Protein AF-A0A8S2U9L5-F1 (afdb_monomer_lite)

Secondary structure (DSSP, 8-state):
--EE-SSSSS-THHHH---TT-EEEEETTTSSBTTB--TT-SSSEEEHHHHHHHHHHHHHHTT-GGGEE-S-------------

Radius of gyration: 16.34 Å; chains: 1; bounding box: 30×28×54 Å

Sequence (84 aa):
FIVIERHGHVGGTWYANTYPGCACDVPSNLYSFSFEPNPNWSYFFGRQSEIGQYLEHCTDKYDIRRHIQFDTTVTKLEWIEDRH

pLDDT: mean 95.83, std 6.43, range [51.78, 98.69]

Organism: NCBI:txid392030

Foldseek 3Di:
DAAEEQAPDDQVVLVVDDDPPAWAPAQQQVVADPVDGDPPQPDRIHHSVRSRVRRVVVCVVVVVVVRYDYNGDDPDDDDDDDDD

Structure (mmCIF, N/CA/C/O backbone):
data_AF-A0A8S2U9L5-F1
#
_entry.id   AF-A0A8S2U9L5-F1
#
loop_
_atom_site.group_PDB
_atom_site.id
_atom_site.type_symbol
_atom_site.label_atom_id
_atom_site.label_alt_id
_atom_site.label_comp_id
_atom_site.label_asym_id
_atom_site.label_entity_id
_atom_site.label_seq_id
_atom_site.pdbx_PDB_ins_code
_atom_site.Cartn_x
_atom_site.Cartn_y
_atom_site.Cartn_z
_atom_site.occupancy
_atom_site.B_iso_or_equiv
_atom_site.auth_seq_id
_atom_site.auth_comp_id
_atom_site.auth_asym_id
_atom_site.auth_atom_id
_atom_site.pdbx_PDB_model_num
ATOM 1 N N . PHE A 1 1 ? -13.327 -8.154 12.077 1.00 95.5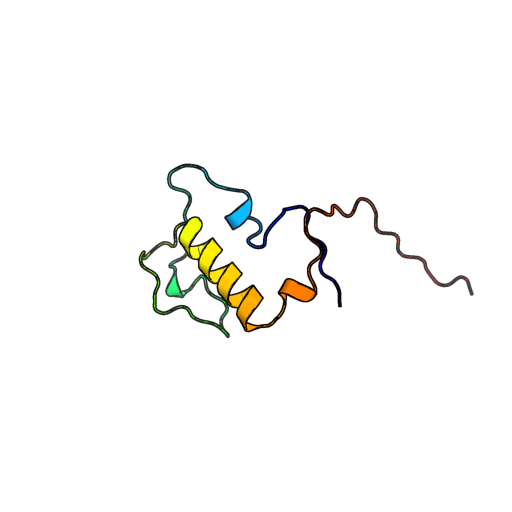0 1 PHE A N 1
ATOM 2 C CA . PHE A 1 1 ? -12.529 -6.971 12.459 1.00 95.50 1 PHE A CA 1
ATOM 3 C C . PHE A 1 1 ? -12.901 -5.806 11.548 1.00 95.50 1 PHE A C 1
ATOM 5 O O . PHE A 1 1 ? -13.601 -6.037 10.563 1.00 95.50 1 PHE A O 1
ATOM 12 N N . ILE A 1 2 ? -12.454 -4.595 11.886 1.00 97.62 2 ILE A N 1
ATOM 13 C CA . ILE A 1 2 ? -12.574 -3.385 11.064 1.00 97.62 2 ILE A CA 1
ATOM 14 C C . ILE A 1 2 ? -11.197 -2.726 10.943 1.00 97.62 2 ILE A C 1
ATOM 16 O O . ILE A 1 2 ? -10.400 -2.784 11.879 1.00 97.62 2 ILE A O 1
ATOM 20 N N . VAL A 1 3 ? -10.928 -2.125 9.791 1.00 98.25 3 VAL A N 1
ATOM 21 C CA . VAL A 1 3 ? -9.765 -1.286 9.507 1.00 98.25 3 VAL A CA 1
ATOM 22 C C . VAL A 1 3 ? -10.292 0.103 9.169 1.00 98.25 3 VAL A C 1
ATOM 24 O O . VAL A 1 3 ? -11.228 0.229 8.384 1.00 98.25 3 VAL A O 1
ATOM 27 N N . ILE A 1 4 ? -9.715 1.142 9.766 1.00 98.44 4 ILE A N 1
ATOM 28 C CA . ILE A 1 4 ? -10.095 2.532 9.503 1.00 98.44 4 ILE A CA 1
ATOM 29 C C . ILE A 1 4 ? -8.959 3.195 8.726 1.00 98.44 4 ILE A C 1
ATOM 31 O O . ILE A 1 4 ? -7.822 3.190 9.194 1.00 98.44 4 ILE A O 1
ATOM 35 N N . GLU A 1 5 ? -9.265 3.750 7.555 1.00 98.50 5 GLU A N 1
ATOM 36 C CA . GLU A 1 5 ? -8.304 4.412 6.671 1.00 98.50 5 GLU A CA 1
ATOM 37 C C . GLU A 1 5 ? -8.789 5.831 6.355 1.00 98.50 5 GLU A C 1
ATOM 39 O O . GLU A 1 5 ? -9.944 6.049 5.986 1.00 98.50 5 GLU A O 1
ATOM 44 N N . ARG A 1 6 ? -7.891 6.809 6.504 1.00 98.31 6 ARG A N 1
ATOM 45 C CA . ARG A 1 6 ? -8.197 8.225 6.270 1.00 98.31 6 ARG A CA 1
ATOM 46 C C . ARG A 1 6 ? -8.318 8.562 4.788 1.00 98.31 6 ARG A C 1
ATOM 48 O O . ARG A 1 6 ? -8.940 9.563 4.449 1.00 98.31 6 ARG A O 1
ATOM 55 N N . HIS A 1 7 ? -7.641 7.804 3.936 1.00 98.31 7 HIS A N 1
ATOM 56 C CA . HIS A 1 7 ? -7.637 7.975 2.494 1.00 98.31 7 HIS A CA 1
ATOM 57 C C . HIS A 1 7 ? -8.808 7.226 1.843 1.00 98.31 7 HIS A C 1
ATOM 59 O O . HIS A 1 7 ? -9.381 6.310 2.428 1.00 98.31 7 HIS A O 1
ATOM 65 N N . GLY A 1 8 ? -9.134 7.594 0.603 1.00 97.94 8 GLY A N 1
ATOM 66 C CA . GLY A 1 8 ? -10.185 6.943 -0.188 1.00 97.94 8 GLY A CA 1
ATOM 67 C C . GLY A 1 8 ? -9.784 5.586 -0.781 1.00 97.94 8 GLY A C 1
ATOM 68 O O . GLY A 1 8 ? -10.580 4.956 -1.473 1.00 97.94 8 GLY A O 1
ATOM 69 N N . HIS A 1 9 ? -8.541 5.141 -0.567 1.00 97.62 9 HIS A N 1
ATOM 70 C CA . HIS A 1 9 ? -8.034 3.890 -1.121 1.00 97.62 9 HIS A CA 1
ATOM 71 C C . HIS A 1 9 ? -6.905 3.287 -0.274 1.00 97.62 9 HIS A C 1
ATOM 73 O O . HIS A 1 9 ? -6.264 3.975 0.522 1.00 97.62 9 HIS A O 1
ATOM 79 N N . VAL A 1 10 ? -6.641 1.992 -0.474 1.00 97.88 10 VAL A N 1
ATOM 80 C CA . VAL A 1 10 ? -5.468 1.312 0.092 1.00 97.88 10 VAL A CA 1
ATOM 81 C C . VAL A 1 10 ? -4.173 1.798 -0.552 1.00 97.88 10 VAL A C 1
ATOM 83 O O . VAL A 1 10 ? -4.167 2.282 -1.681 1.00 97.88 10 VAL A O 1
ATOM 86 N N . GLY A 1 11 ? -3.063 1.611 0.160 1.00 97.19 11 GLY A N 1
ATOM 87 C CA . GLY A 1 11 ? -1.714 1.890 -0.338 1.00 97.19 11 GLY A CA 1
ATOM 88 C C . GLY A 1 11 ? -0.852 2.664 0.655 1.00 97.19 11 GLY A C 1
ATOM 89 O O . GLY A 1 11 ? 0.374 2.590 0.579 1.00 97.19 11 GLY A O 1
ATOM 90 N N . GLY A 1 12 ? -1.468 3.378 1.606 1.00 97.69 12 GLY A N 1
ATOM 91 C CA . GLY A 1 12 ? -0.758 4.161 2.620 1.00 97.69 12 GLY A CA 1
ATOM 92 C C . GLY A 1 12 ? 0.232 5.126 1.969 1.00 97.69 12 GLY A C 1
ATOM 93 O O . GLY A 1 12 ? -0.158 5.969 1.163 1.00 97.69 12 GLY A O 1
ATOM 94 N N . THR A 1 13 ? 1.528 4.954 2.241 1.00 97.62 13 THR A N 1
ATOM 95 C CA . THR A 1 13 ? 2.617 5.701 1.586 1.00 97.62 13 THR A CA 1
ATOM 96 C C . THR A 1 13 ? 2.497 5.708 0.061 1.00 97.62 13 THR A C 1
ATOM 98 O O . THR A 1 13 ? 2.685 6.752 -0.560 1.00 97.62 13 THR A O 1
ATOM 101 N N . TRP A 1 14 ? 2.140 4.575 -0.541 1.00 97.88 14 TRP A N 1
ATOM 102 C CA . TRP A 1 14 ? 2.022 4.427 -1.990 1.00 97.88 14 TRP A CA 1
ATOM 103 C C . TRP A 1 14 ? 0.724 5.000 -2.549 1.00 97.88 14 TRP A C 1
ATOM 105 O O . TRP A 1 14 ? 0.631 5.176 -3.752 1.00 97.88 14 TRP A O 1
ATOM 115 N N . TYR A 1 15 ? -0.257 5.336 -1.713 1.00 97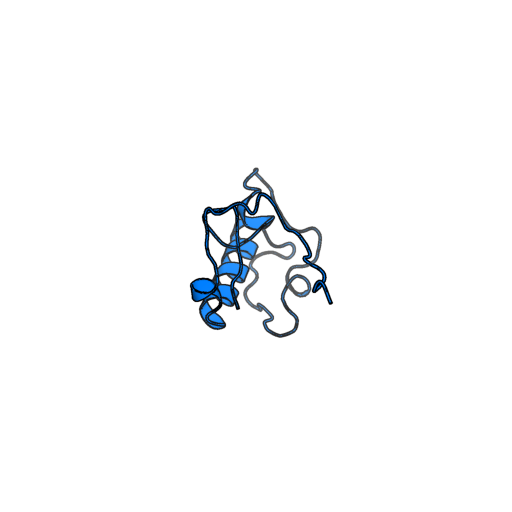.56 15 TYR A N 1
ATOM 116 C CA . TYR A 1 15 ? -1.400 6.149 -2.132 1.00 97.56 15 TYR A CA 1
ATOM 117 C C . TYR A 1 15 ? -1.101 7.646 -1.969 1.00 97.56 15 TYR A C 1
ATOM 119 O O . TYR A 1 15 ? -1.384 8.450 -2.852 1.00 97.56 15 TYR A O 1
ATOM 127 N N . ALA A 1 16 ? -0.497 8.027 -0.842 1.00 97.56 16 ALA A N 1
ATOM 128 C CA . ALA A 1 16 ? -0.311 9.424 -0.462 1.00 97.56 16 ALA A CA 1
ATOM 129 C C . ALA A 1 16 ? 0.764 10.168 -1.277 1.00 97.56 16 ALA A C 1
ATOM 131 O O . ALA A 1 16 ? 0.725 11.394 -1.360 1.00 97.56 16 ALA A O 1
ATOM 132 N N . ASN A 1 17 ? 1.735 9.460 -1.859 1.00 97.69 17 ASN A N 1
ATOM 133 C CA . ASN A 1 17 ? 2.855 10.070 -2.574 1.00 97.69 17 ASN A CA 1
ATOM 134 C C . ASN A 1 17 ? 2.730 9.835 -4.078 1.00 97.69 17 ASN A C 1
ATOM 136 O O . ASN A 1 17 ? 2.863 8.710 -4.528 1.00 97.69 17 ASN A O 1
ATOM 140 N N . THR A 1 18 ? 2.540 10.886 -4.874 1.00 95.62 18 THR A N 1
ATOM 141 C CA . THR A 1 18 ? 2.422 10.771 -6.344 1.00 95.62 18 THR A CA 1
ATOM 142 C C . THR A 1 18 ? 3.377 11.711 -7.083 1.00 95.62 18 THR A C 1
ATOM 144 O O . THR A 1 18 ? 3.103 12.145 -8.203 1.00 95.62 18 THR A O 1
ATOM 147 N N . TYR A 1 19 ? 4.490 12.089 -6.447 1.00 96.94 19 TYR A N 1
ATOM 148 C CA . TYR A 1 19 ? 5.477 12.977 -7.059 1.00 96.94 19 TYR A CA 1
ATOM 149 C C . TYR A 1 19 ? 6.279 12.256 -8.163 1.00 96.94 19 TYR A C 1
ATOM 151 O O . TYR A 1 19 ? 6.474 11.036 -8.099 1.00 96.94 19 TYR A O 1
ATOM 159 N N . PRO A 1 20 ? 6.778 12.983 -9.183 1.00 96.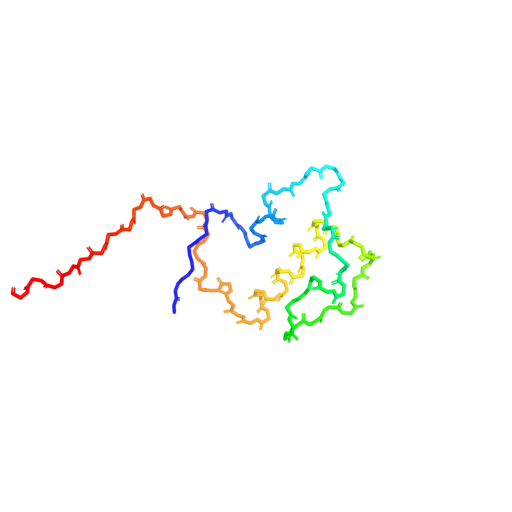56 20 PRO A N 1
ATOM 160 C CA . PRO A 1 20 ? 7.553 12.382 -10.264 1.00 96.56 20 PRO A CA 1
ATOM 161 C C . PRO A 1 20 ? 8.793 11.641 -9.753 1.00 96.56 20 PRO A C 1
ATOM 163 O O . PRO A 1 20 ? 9.583 12.189 -8.990 1.00 96.56 20 PRO A O 1
ATOM 166 N N . GLY A 1 21 ? 8.977 10.397 -10.200 1.00 94.44 21 GLY A N 1
ATOM 167 C CA . GLY A 1 21 ? 10.117 9.564 -9.805 1.00 94.44 21 GLY A CA 1
ATOM 168 C C . GLY A 1 21 ? 9.958 8.834 -8.468 1.00 94.44 21 GLY A C 1
ATOM 169 O O . GLY A 1 21 ? 10.912 8.195 -8.036 1.00 94.44 21 GLY A O 1
ATOM 170 N N . CYS A 1 22 ? 8.782 8.885 -7.829 1.00 97.25 22 CYS A N 1
ATOM 171 C CA . CYS A 1 22 ? 8.521 8.141 -6.598 1.00 97.25 22 CYS A CA 1
ATOM 172 C C . CYS A 1 22 ? 8.699 6.623 -6.804 1.00 97.25 22 CYS A C 1
ATOM 174 O O . CYS A 1 22 ? 8.010 6.000 -7.622 1.00 97.25 22 CYS A O 1
ATOM 176 N N . ALA A 1 23 ? 9.639 6.038 -6.062 1.00 97.19 23 ALA A N 1
ATOM 177 C CA . ALA A 1 23 ? 10.015 4.631 -6.140 1.00 97.19 23 ALA A CA 1
ATOM 178 C C . ALA A 1 23 ? 10.537 4.126 -4.789 1.00 97.19 23 ALA A C 1
ATOM 180 O O . ALA A 1 23 ? 10.911 4.917 -3.922 1.00 97.19 23 ALA A O 1
ATOM 181 N N . CYS A 1 24 ? 10.553 2.807 -4.621 1.00 96.88 24 CYS A N 1
ATOM 182 C CA . CYS A 1 24 ? 11.147 2.148 -3.464 1.00 96.88 24 CYS A CA 1
ATOM 183 C C . CYS A 1 24 ? 12.672 2.069 -3.602 1.00 96.88 24 CYS A C 1
ATOM 185 O O . CYS A 1 24 ? 13.197 1.913 -4.701 1.00 96.88 24 CYS A O 1
ATOM 187 N N . ASP A 1 25 ? 13.382 2.162 -2.484 1.00 96.50 25 ASP A N 1
ATOM 188 C CA . ASP A 1 25 ? 14.832 1.973 -2.380 1.00 96.50 25 ASP A CA 1
ATOM 189 C C . ASP A 1 25 ? 15.236 0.500 -2.168 1.00 96.50 25 ASP A C 1
ATOM 191 O O . ASP A 1 25 ? 16.408 0.145 -2.301 1.00 96.50 25 ASP A O 1
ATOM 195 N N . VAL A 1 26 ? 14.271 -0.375 -1.880 1.00 95.75 26 VAL A N 1
ATOM 196 C CA . VAL A 1 26 ? 14.452 -1.825 -1.760 1.00 95.75 26 VAL A CA 1
ATOM 197 C C . VAL A 1 26 ? 14.188 -2.496 -3.117 1.00 95.75 26 VAL A C 1
ATOM 199 O O . VAL A 1 26 ? 13.223 -2.137 -3.798 1.00 95.75 26 VAL A O 1
ATOM 202 N N . PRO A 1 27 ? 14.994 -3.499 -3.521 1.00 95.50 27 PRO A N 1
ATOM 203 C CA . PRO A 1 27 ? 14.711 -4.297 -4.710 1.00 95.50 27 PRO A CA 1
ATOM 204 C C . PRO A 1 27 ? 13.299 -4.898 -4.688 1.00 95.50 27 PRO A C 1
ATOM 206 O O . PRO A 1 27 ? 12.882 -5.485 -3.690 1.00 95.50 27 PRO A O 1
ATOM 209 N N . SER A 1 28 ? 12.563 -4.792 -5.795 1.00 94.62 28 SER A N 1
ATOM 210 C CA . SER A 1 28 ? 11.132 -5.132 -5.867 1.00 94.62 28 SER A CA 1
ATOM 211 C C . SER A 1 28 ? 10.830 -6.578 -5.461 1.00 94.62 28 SER A C 1
ATOM 213 O O . SER A 1 28 ? 9.834 -6.850 -4.796 1.00 94.62 28 SER A O 1
ATOM 215 N N . ASN A 1 29 ? 11.724 -7.517 -5.783 1.00 91.56 29 ASN A N 1
ATOM 216 C CA . ASN A 1 29 ? 11.599 -8.922 -5.384 1.00 91.56 29 ASN A CA 1
ATOM 217 C C . ASN A 1 29 ? 11.650 -9.134 -3.859 1.00 91.56 29 ASN A C 1
ATOM 219 O O . ASN A 1 29 ? 11.167 -10.153 -3.375 1.00 91.56 29 ASN A O 1
ATOM 223 N N . LEU A 1 30 ? 12.224 -8.189 -3.111 1.00 95.31 30 LEU A N 1
ATOM 224 C CA . LEU A 1 30 ? 12.263 -8.179 -1.648 1.00 95.31 30 LEU A CA 1
ATOM 225 C C . LEU A 1 30 ? 11.176 -7.281 -1.042 1.00 95.31 30 LEU A C 1
ATOM 227 O O . LEU A 1 30 ? 10.870 -7.410 0.140 1.00 95.31 30 LEU A O 1
ATOM 231 N N . TYR A 1 31 ? 10.571 -6.399 -1.839 1.00 96.50 31 TYR A N 1
ATOM 232 C CA . TYR A 1 31 ? 9.502 -5.494 -1.419 1.00 96.50 31 TYR A CA 1
ATOM 233 C C . TYR A 1 31 ? 8.115 -6.051 -1.773 1.00 96.50 31 TYR A C 1
ATOM 235 O O . TYR A 1 31 ? 7.293 -5.422 -2.436 1.00 96.50 31 TYR A O 1
ATOM 243 N N . SER A 1 32 ? 7.865 -7.281 -1.329 1.00 96.38 32 SER A N 1
ATOM 244 C CA . SER A 1 32 ? 6.560 -7.942 -1.388 1.00 96.38 32 SER A CA 1
ATOM 245 C C . SER A 1 32 ? 6.314 -8.691 -0.082 1.00 96.38 32 SER A C 1
ATOM 247 O O . SER A 1 32 ? 7.250 -8.994 0.663 1.00 96.38 32 SER A O 1
ATOM 249 N N . PHE A 1 33 ? 5.053 -8.977 0.230 1.00 96.69 33 PHE A N 1
ATOM 250 C CA . PHE A 1 33 ? 4.736 -9.855 1.343 1.00 96.69 33 PHE A CA 1
ATOM 251 C C . PHE A 1 33 ? 5.338 -11.235 1.084 1.00 96.69 33 PHE A C 1
ATOM 253 O O . PHE A 1 33 ? 5.176 -11.801 0.007 1.00 96.69 33 PHE A O 1
ATOM 260 N N . SER A 1 34 ? 5.990 -11.813 2.093 1.00 95.88 34 SER A N 1
ATOM 261 C CA . SER A 1 34 ? 6.626 -13.133 1.978 1.00 95.88 34 SER A CA 1
ATOM 262 C C . SER A 1 34 ? 5.648 -14.251 1.599 1.00 95.88 34 SER A C 1
ATOM 264 O O . SER A 1 34 ? 6.066 -15.267 1.050 1.00 95.88 34 SER A O 1
ATOM 266 N N . PHE A 1 35 ? 4.354 -14.063 1.876 1.00 96.56 35 PHE A N 1
ATOM 267 C CA . PHE A 1 35 ? 3.278 -14.984 1.513 1.00 96.56 35 PHE A CA 1
ATOM 268 C C . PHE A 1 35 ? 2.636 -14.693 0.145 1.00 96.56 35 PHE A C 1
ATOM 270 O O . PHE A 1 35 ? 1.874 -15.525 -0.335 1.00 96.56 35 PHE A O 1
ATOM 277 N N . GLU A 1 36 ? 2.923 -13.543 -0.471 1.00 97.12 36 GLU A N 1
ATOM 278 C CA . GLU A 1 36 ? 2.404 -13.139 -1.785 1.00 97.12 36 GLU A CA 1
ATOM 279 C C . GLU A 1 36 ? 3.514 -12.457 -2.602 1.00 97.12 36 GLU A C 1
ATOM 281 O O . GLU A 1 36 ? 3.477 -11.242 -2.826 1.00 97.12 36 GLU A O 1
ATOM 286 N N . PRO A 1 37 ? 4.551 -13.201 -3.020 1.00 96.75 37 PRO A N 1
ATOM 287 C CA . PRO A 1 37 ? 5.586 -12.650 -3.879 1.00 96.75 37 PRO A CA 1
ATOM 288 C C . PRO A 1 37 ? 4.997 -12.250 -5.236 1.00 96.75 37 P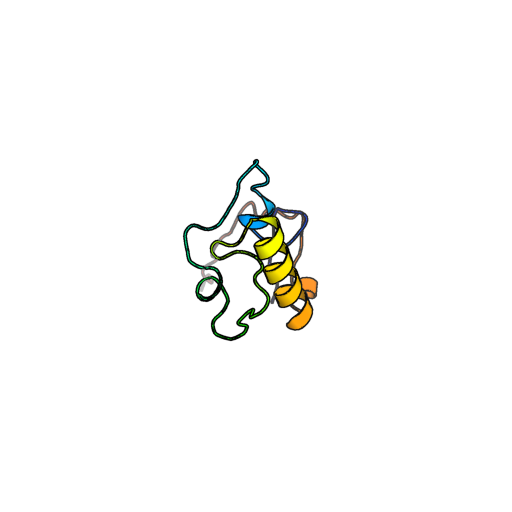RO A C 1
ATOM 290 O O . PRO A 1 37 ? 4.159 -12.957 -5.794 1.00 96.75 37 PRO A O 1
ATOM 293 N N . ASN A 1 38 ? 5.479 -11.147 -5.808 1.00 96.25 38 ASN A N 1
ATOM 294 C CA . ASN A 1 38 ? 5.095 -10.721 -7.153 1.00 96.25 38 ASN A CA 1
ATOM 295 C C . ASN A 1 38 ? 6.250 -10.979 -8.142 1.00 96.25 38 ASN A C 1
ATOM 297 O O . ASN A 1 38 ? 7.259 -10.279 -8.090 1.00 96.25 38 ASN A O 1
ATOM 301 N N . PRO A 1 39 ? 6.149 -11.969 -9.048 1.00 93.38 39 PRO A N 1
ATOM 302 C CA . PRO A 1 39 ? 7.188 -12.232 -10.045 1.00 93.38 39 PRO A CA 1
ATOM 303 C C . PRO A 1 39 ? 7.146 -11.258 -11.233 1.00 93.38 39 PRO A C 1
ATOM 305 O O . PRO A 1 39 ? 8.066 -11.257 -12.046 1.00 93.38 39 PRO A O 1
ATOM 308 N N . ASN A 1 40 ? 6.096 -10.440 -11.346 1.00 94.44 40 ASN A N 1
ATOM 309 C CA . ASN A 1 40 ? 5.816 -9.607 -12.515 1.00 94.44 40 ASN A CA 1
ATOM 310 C C . ASN A 1 40 ? 6.249 -8.144 -12.334 1.00 94.44 40 ASN A C 1
ATOM 312 O O . ASN A 1 40 ? 5.741 -7.272 -13.035 1.00 94.44 40 ASN A O 1
ATOM 316 N N . TRP A 1 41 ? 7.153 -7.855 -11.394 1.00 96.31 41 TRP A N 1
ATOM 317 C CA . TRP A 1 41 ? 7.720 -6.514 -11.260 1.00 96.31 41 TRP A CA 1
ATOM 318 C C . TRP A 1 41 ? 8.432 -6.093 -12.549 1.00 96.31 41 TRP A C 1
ATOM 320 O O . TRP A 1 41 ? 9.322 -6.782 -13.047 1.00 96.31 41 TRP A O 1
ATOM 330 N N . SER A 1 42 ? 8.070 -4.922 -13.056 1.00 96.25 42 SER A N 1
ATOM 331 C CA . SER A 1 42 ? 8.589 -4.335 -14.292 1.00 96.25 42 SER A CA 1
ATOM 332 C C . SER A 1 42 ? 9.919 -3.616 -14.067 1.00 96.25 42 SER A C 1
ATOM 334 O O . SER A 1 42 ? 10.697 -3.428 -15.002 1.00 96.25 42 SER A O 1
ATOM 336 N N . TYR A 1 43 ? 10.184 -3.198 -12.826 1.00 93.75 43 TYR A N 1
ATOM 337 C CA . TYR A 1 43 ? 11.386 -2.470 -12.432 1.00 93.75 43 TYR A CA 1
ATOM 338 C C . TYR A 1 43 ? 12.135 -3.184 -11.309 1.00 93.75 43 TYR A C 1
ATOM 340 O O . TYR A 1 43 ? 11.530 -3.764 -10.407 1.00 93.75 43 TYR A O 1
ATOM 348 N N . PHE A 1 44 ? 13.469 -3.069 -11.321 1.00 94.56 44 PHE A N 1
ATOM 349 C CA . PHE A 1 44 ? 14.307 -3.549 -10.217 1.00 94.56 44 PHE A CA 1
ATOM 350 C C . PHE A 1 44 ? 13.994 -2.818 -8.904 1.00 94.56 44 PHE A C 1
ATOM 352 O O . PHE A 1 44 ? 14.000 -3.440 -7.849 1.00 94.56 44 PHE A O 1
ATOM 359 N N . PHE A 1 45 ? 13.669 -1.525 -8.994 1.00 96.31 45 PHE A N 1
ATOM 360 C CA . PHE A 1 45 ? 13.146 -0.705 -7.903 1.00 96.31 45 PHE A CA 1
ATOM 361 C C . PHE A 1 45 ? 11.708 -0.300 -8.232 1.00 96.31 45 PHE A C 1
ATOM 363 O O . PHE A 1 45 ? 11.477 0.461 -9.177 1.00 96.31 45 PHE A O 1
ATOM 370 N N . GLY A 1 46 ? 10.748 -0.852 -7.490 1.00 95.12 46 GLY A N 1
ATOM 371 C CA . GLY A 1 46 ? 9.322 -0.713 -7.769 1.00 95.12 46 GLY A CA 1
ATOM 372 C C . GLY A 1 46 ? 8.888 0.746 -7.718 1.00 95.12 46 GLY A C 1
ATOM 373 O O . GLY A 1 46 ? 9.212 1.476 -6.778 1.00 95.12 46 GLY A O 1
ATOM 374 N N . ARG A 1 47 ? 8.161 1.191 -8.744 1.00 96.88 47 ARG A N 1
ATOM 375 C CA . ARG A 1 47 ? 7.602 2.549 -8.783 1.00 96.88 47 ARG A CA 1
ATOM 376 C C . ARG A 1 47 ? 6.328 2.619 -7.960 1.00 96.88 47 ARG A C 1
ATOM 378 O O . ARG A 1 47 ? 5.636 1.615 -7.805 1.00 96.88 47 ARG A O 1
ATOM 385 N N . GLN A 1 48 ? 5.976 3.819 -7.506 1.00 97.62 48 GLN A N 1
ATOM 386 C CA . GLN A 1 48 ? 4.799 4.007 -6.664 1.00 97.62 48 GLN A CA 1
ATOM 387 C C . GLN A 1 48 ? 3.519 3.399 -7.245 1.00 97.62 48 GLN A C 1
ATOM 389 O O . GLN A 1 48 ? 2.822 2.683 -6.531 1.00 97.62 48 GLN A O 1
ATOM 394 N N . SER A 1 49 ? 3.222 3.635 -8.524 1.00 96.06 49 SER A N 1
ATOM 395 C CA . SER A 1 49 ? 2.005 3.109 -9.148 1.00 96.06 49 SER A CA 1
ATOM 396 C C . SER A 1 49 ? 1.972 1.580 -9.179 1.00 96.06 49 SER A C 1
ATOM 398 O O . SER A 1 49 ? 0.919 0.984 -8.981 1.00 96.06 49 SER A O 1
ATOM 400 N N . GLU A 1 50 ? 3.122 0.942 -9.394 1.00 97.06 50 GLU A N 1
ATOM 401 C CA . GLU A 1 50 ? 3.241 -0.515 -9.463 1.00 97.06 50 GLU A CA 1
ATOM 402 C C . GLU A 1 50 ? 3.095 -1.155 -8.078 1.00 97.06 50 GLU A C 1
ATOM 404 O O . GLU A 1 50 ? 2.384 -2.145 -7.914 1.00 97.06 50 GLU A O 1
ATOM 409 N N . ILE A 1 51 ? 3.707 -0.551 -7.057 1.00 97.88 51 ILE A N 1
ATOM 410 C CA . ILE A 1 51 ? 3.554 -1.011 -5.674 1.00 97.88 51 ILE A CA 1
ATOM 411 C C . ILE A 1 51 ? 2.118 -0.786 -5.190 1.00 97.88 51 ILE A C 1
ATOM 413 O O . ILE A 1 51 ? 1.553 -1.658 -4.533 1.00 97.88 51 ILE A O 1
ATOM 417 N N . GLY A 1 52 ? 1.503 0.342 -5.558 1.00 97.75 52 GLY A N 1
ATOM 418 C CA . GLY A 1 52 ? 0.084 0.597 -5.323 1.00 97.75 52 GLY A CA 1
ATOM 419 C C . GLY A 1 52 ? -0.780 -0.533 -5.881 1.00 97.75 52 GLY A C 1
ATOM 420 O O . GLY A 1 52 ? -1.491 -1.178 -5.119 1.00 97.75 52 GLY A O 1
ATOM 421 N N . GLN A 1 53 ? -0.633 -0.857 -7.169 1.00 97.56 53 GLN A N 1
ATOM 422 C CA . GLN A 1 53 ? -1.369 -1.951 -7.820 1.00 97.56 53 GLN A CA 1
ATOM 423 C C . GLN A 1 53 ? -1.159 -3.307 -7.134 1.00 97.56 53 GLN A C 1
ATOM 425 O O . GLN A 1 53 ? -2.109 -4.069 -6.963 1.00 97.56 53 GLN A O 1
ATOM 430 N N . TYR A 1 54 ? 0.066 -3.607 -6.698 1.00 97.94 54 TYR A N 1
ATOM 431 C CA . TYR A 1 54 ? 0.353 -4.819 -5.933 1.00 97.94 54 TYR A CA 1
ATOM 432 C C . TYR A 1 54 ? -0.420 -4.870 -4.600 1.00 97.94 54 TYR A C 1
ATOM 434 O O . TYR A 1 54 ? -0.986 -5.908 -4.245 1.00 97.94 54 TYR A O 1
ATOM 442 N N . LEU A 1 55 ? -0.496 -3.752 -3.873 1.00 98.19 55 LEU A N 1
ATOM 443 C CA . LEU A 1 55 ? -1.254 -3.665 -2.622 1.00 98.19 55 LEU A CA 1
ATOM 444 C C . LEU A 1 55 ? -2.768 -3.749 -2.852 1.00 98.19 55 LEU A C 1
ATOM 446 O O . LEU A 1 55 ? -3.469 -4.380 -2.056 1.00 98.19 55 LEU A O 1
ATOM 450 N N . GLU A 1 56 ? -3.276 -3.165 -3.939 1.00 98.12 56 GLU A N 1
ATOM 451 C CA . GLU A 1 56 ? -4.677 -3.320 -4.346 1.00 98.12 56 GLU A CA 1
ATOM 452 C C . GLU A 1 56 ? -5.006 -4.784 -4.638 1.00 98.12 56 GLU A C 1
ATOM 454 O O . GLU A 1 56 ? -5.961 -5.320 -4.075 1.00 98.12 56 GLU A O 1
ATOM 459 N N . HIS A 1 57 ? -4.154 -5.461 -5.415 1.00 98.06 57 HIS A N 1
ATOM 460 C CA . HIS A 1 57 ? -4.295 -6.884 -5.707 1.00 98.06 57 HIS A CA 1
ATOM 461 C C . HIS A 1 57 ? -4.372 -7.726 -4.429 1.00 98.06 57 HIS A C 1
ATOM 463 O O . HIS A 1 57 ? -5.280 -8.543 -4.288 1.00 98.06 57 HIS A O 1
ATOM 469 N N . CYS A 1 58 ? -3.457 -7.514 -3.479 1.00 98.38 58 CYS A N 1
ATOM 470 C CA . CYS A 1 58 ? -3.469 -8.244 -2.211 1.00 98.38 58 CYS A CA 1
ATOM 471 C C . CYS A 1 58 ? -4.752 -7.967 -1.414 1.00 98.38 58 CYS A C 1
ATOM 473 O O . CYS A 1 58 ? -5.365 -8.887 -0.874 1.00 98.38 58 CYS A O 1
ATOM 475 N N . THR A 1 59 ? -5.179 -6.705 -1.359 1.00 98.50 59 THR A N 1
ATOM 476 C CA . THR A 1 59 ? -6.390 -6.299 -0.633 1.00 98.50 59 THR A CA 1
ATOM 477 C C . THR A 1 59 ? -7.629 -7.020 -1.165 1.00 98.50 59 THR A C 1
ATOM 479 O O . THR A 1 59 ? -8.457 -7.476 -0.371 1.00 98.50 59 THR A O 1
ATOM 482 N N . ASP A 1 60 ? -7.737 -7.154 -2.486 1.00 98.31 60 ASP A N 1
ATOM 483 C CA . ASP A 1 60 ? -8.868 -7.812 -3.136 1.00 98.31 60 ASP A CA 1
ATOM 484 C C . ASP A 1 60 ? -8.765 -9.343 -3.041 1.00 98.31 60 ASP A C 1
ATOM 486 O O . ASP A 1 60 ? -9.738 -10.003 -2.680 1.00 98.31 60 ASP A O 1
ATOM 490 N N . LYS A 1 61 ? -7.575 -9.919 -3.273 1.00 98.44 61 LYS A N 1
ATOM 491 C CA . LYS A 1 61 ? -7.327 -11.372 -3.217 1.00 98.44 61 LYS A CA 1
ATOM 492 C C . LYS A 1 61 ? -7.663 -11.977 -1.855 1.00 98.44 61 LYS A C 1
ATOM 494 O O . LYS A 1 61 ? -8.226 -13.068 -1.791 1.00 98.44 61 LYS A O 1
ATOM 499 N N . TYR A 1 62 ? -7.304 -11.283 -0.778 1.00 98.31 62 TYR A N 1
ATOM 500 C CA . TYR A 1 62 ? -7.546 -11.739 0.592 1.00 98.31 62 TYR A CA 1
ATOM 501 C C . TYR A 1 62 ? -8.852 -11.201 1.184 1.00 98.31 62 TYR A C 1
ATOM 503 O O . TYR A 1 62 ? -9.092 -11.378 2.378 1.00 98.31 62 TYR A O 1
ATOM 511 N N . ASP A 1 63 ? -9.696 -10.565 0.362 1.00 98.06 63 ASP A N 1
ATOM 512 C CA . ASP A 1 63 ? -11.022 -10.079 0.752 1.00 98.06 63 ASP A CA 1
ATOM 513 C C . ASP A 1 63 ? -10.973 -9.157 1.985 1.00 98.06 63 ASP A C 1
ATOM 515 O O . ASP A 1 63 ? -11.809 -9.192 2.893 1.00 98.06 63 ASP A O 1
ATOM 519 N N . ILE A 1 64 ? -9.924 -8.330 2.034 1.00 98.06 64 ILE A N 1
ATOM 520 C CA . ILE A 1 64 ? -9.689 -7.379 3.121 1.00 98.06 64 ILE A CA 1
ATOM 521 C C . ILE A 1 64 ? -10.510 -6.117 2.892 1.00 98.06 64 ILE A C 1
ATOM 523 O O . ILE A 1 64 ? -10.963 -5.516 3.863 1.00 98.06 64 ILE A O 1
ATOM 527 N N . ARG A 1 65 ? -10.771 -5.737 1.631 1.00 98.19 65 ARG A N 1
ATOM 528 C CA . ARG A 1 65 ? -11.446 -4.475 1.281 1.00 98.19 65 ARG A CA 1
ATOM 529 C C . ARG A 1 65 ? -12.758 -4.262 2.033 1.00 98.19 65 ARG A C 1
ATOM 531 O O . ARG A 1 65 ? -12.997 -3.165 2.521 1.00 98.19 65 ARG A O 1
ATOM 538 N N . ARG A 1 66 ? -13.580 -5.306 2.190 1.00 97.88 66 ARG A N 1
ATOM 539 C CA . ARG A 1 66 ? -14.869 -5.225 2.908 1.00 97.88 66 ARG A CA 1
ATOM 540 C C . ARG A 1 66 ? -14.739 -4.885 4.396 1.00 97.88 66 ARG A C 1
ATOM 542 O O . ARG A 1 66 ? -15.721 -4.512 5.027 1.00 97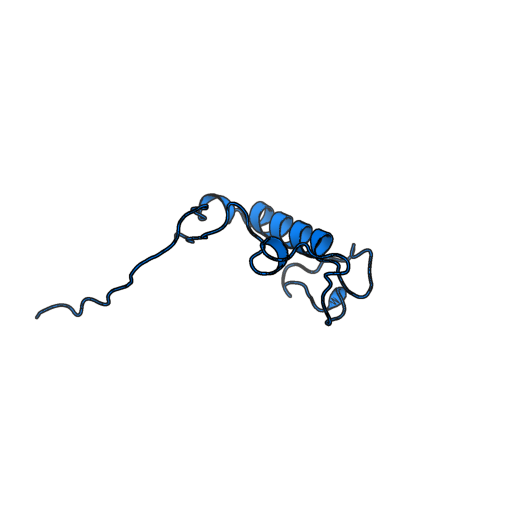.88 66 ARG A O 1
ATOM 549 N N . HIS A 1 67 ? -13.555 -5.075 4.972 1.00 98.50 67 HIS A N 1
ATOM 550 C CA . HIS A 1 67 ? -13.260 -4.745 6.361 1.00 98.50 67 HIS A CA 1
ATOM 551 C C . HIS A 1 67 ? -12.742 -3.312 6.517 1.00 98.50 67 HIS A C 1
ATOM 553 O O . HIS A 1 67 ? -12.567 -2.876 7.654 1.00 98.50 67 HIS A O 1
ATOM 559 N N . ILE A 1 68 ? -12.481 -2.595 5.417 1.00 98.69 68 ILE A N 1
ATOM 560 C CA . ILE A 1 68 ? -11.901 -1.253 5.433 1.00 98.69 68 ILE A CA 1
ATOM 561 C C . ILE A 1 68 ? -13.003 -0.206 5.298 1.00 98.69 68 ILE A C 1
ATOM 563 O O . ILE A 1 68 ? -13.766 -0.203 4.334 1.00 98.6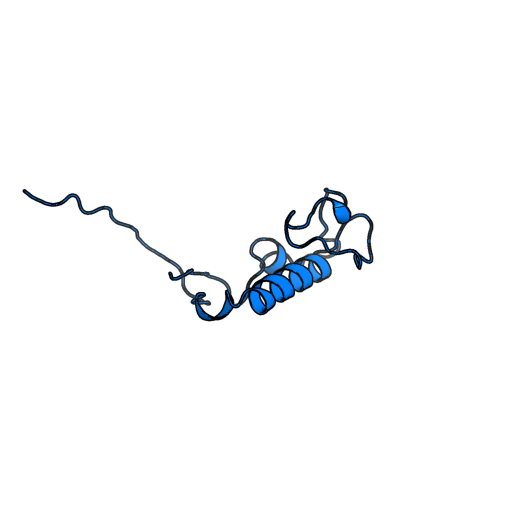9 68 ILE A O 1
ATOM 567 N N . GLN A 1 69 ? -13.043 0.720 6.249 1.00 98.62 69 GLN A N 1
ATOM 568 C CA . GLN A 1 69 ? -13.809 1.951 6.144 1.00 98.62 69 GLN A CA 1
ATOM 569 C C . GLN A 1 69 ? -12.868 3.079 5.702 1.00 98.62 69 GLN A C 1
ATOM 571 O O . GLN A 1 69 ? -12.051 3.555 6.493 1.00 98.62 69 GLN A O 1
ATOM 576 N N . PHE A 1 70 ? -12.976 3.463 4.430 1.00 98.69 70 PHE A N 1
ATOM 577 C CA . PHE A 1 70 ? -12.210 4.553 3.820 1.00 98.69 70 PHE A CA 1
ATOM 578 C C . PHE A 1 70 ? -12.751 5.932 4.211 1.00 98.69 70 PHE A C 1
ATOM 580 O O . PHE A 1 70 ? -13.802 6.046 4.852 1.00 98.69 70 PHE A O 1
ATOM 587 N N . ASP A 1 71 ? -12.009 6.977 3.835 1.00 98.50 71 ASP A N 1
ATOM 588 C CA . ASP A 1 71 ? -12.349 8.387 4.067 1.00 98.50 71 ASP A CA 1
ATOM 589 C C . ASP A 1 71 ? -12.711 8.691 5.534 1.00 98.50 71 ASP A C 1
ATOM 591 O O . ASP A 1 71 ? -13.495 9.590 5.843 1.00 98.50 71 ASP A O 1
ATOM 595 N N . THR A 1 72 ? -12.144 7.924 6.470 1.00 98.69 72 THR A N 1
ATOM 596 C CA . THR A 1 72 ? -12.497 7.966 7.888 1.00 98.69 72 THR A CA 1
ATOM 597 C C . THR A 1 72 ? -11.244 8.178 8.725 1.00 98.69 72 THR A C 1
ATOM 599 O O . THR A 1 72 ? -10.331 7.360 8.751 1.00 98.69 72 THR A O 1
ATOM 602 N N . THR A 1 73 ? -11.191 9.295 9.449 1.00 98.38 73 THR A N 1
ATOM 603 C CA . THR A 1 73 ? -10.081 9.603 10.360 1.00 98.38 73 THR A CA 1
ATOM 604 C C . THR A 1 73 ? -10.491 9.299 11.797 1.00 98.38 73 THR A C 1
ATOM 606 O O . THR A 1 73 ? -11.434 9.899 12.310 1.00 98.38 73 THR A O 1
ATOM 609 N N . VAL A 1 74 ? -9.764 8.405 12.471 1.00 97.88 74 VAL A N 1
ATOM 610 C CA . VAL A 1 74 ? -9.902 8.216 13.923 1.00 97.88 74 VAL A CA 1
ATOM 611 C C . VAL A 1 74 ? -9.340 9.449 14.630 1.00 97.88 74 VAL A C 1
ATOM 613 O O . VAL A 1 74 ? -8.163 9.765 14.486 1.00 97.88 74 VAL A O 1
ATOM 616 N N . THR A 1 75 ? -10.174 10.153 15.393 1.00 98.25 75 THR A N 1
ATOM 617 C CA . THR A 1 75 ? -9.776 11.384 16.101 1.00 98.25 75 THR A CA 1
ATOM 618 C C . THR A 1 75 ? -9.407 11.150 17.563 1.00 98.25 75 THR A C 1
ATOM 620 O O . THR A 1 75 ? -8.735 11.986 18.165 1.00 98.25 75 THR A O 1
ATOM 623 N N . LYS A 1 76 ? -9.841 10.028 18.148 1.00 97.56 76 LYS A N 1
ATOM 624 C CA . LYS A 1 76 ? -9.637 9.700 19.559 1.00 97.56 76 LYS A CA 1
ATOM 625 C C . LYS A 1 76 ? -9.715 8.191 19.778 1.00 97.56 76 LYS A C 1
ATOM 627 O O . LYS A 1 76 ? -10.541 7.523 19.163 1.00 97.56 76 LYS A O 1
ATOM 632 N N . LEU A 1 77 ? -8.895 7.684 20.691 1.00 96.62 77 LEU A N 1
ATOM 633 C CA . LEU A 1 77 ? -9.004 6.347 21.267 1.00 96.62 77 LEU A CA 1
ATOM 634 C C . LEU A 1 77 ? -8.845 6.496 22.778 1.00 96.62 77 LEU A C 1
ATOM 636 O O . LEU A 1 77 ? -7.920 7.166 23.233 1.00 96.62 77 LEU A O 1
ATOM 640 N N . GLU A 1 78 ? -9.748 5.900 23.545 1.00 96.31 78 GLU A N 1
ATOM 641 C CA . GLU A 1 78 ? -9.678 5.897 25.004 1.00 96.31 78 GLU A CA 1
ATOM 642 C C . GLU A 1 78 ? -9.752 4.466 25.504 1.00 96.31 78 GLU A C 1
ATOM 644 O O . GLU A 1 78 ? -10.660 3.717 25.146 1.00 96.31 78 GLU A O 1
ATOM 649 N N . TRP A 1 79 ? -8.786 4.100 26.338 1.00 95.56 79 TRP A N 1
ATOM 650 C CA . TRP A 1 79 ? -8.871 2.883 27.122 1.00 95.56 79 TRP A CA 1
ATOM 651 C C . TRP A 1 79 ? -9.780 3.140 28.323 1.00 95.56 79 TRP A C 1
ATOM 653 O O . TRP A 1 79 ? -9.544 4.077 29.086 1.00 95.56 79 TRP A O 1
ATOM 663 N N . ILE A 1 80 ? -10.810 2.314 28.485 1.00 92.81 80 ILE A N 1
ATOM 664 C CA . ILE A 1 80 ? -11.687 2.344 29.653 1.00 92.81 80 ILE A CA 1
ATOM 665 C C . ILE A 1 80 ? -11.331 1.122 30.489 1.00 92.81 80 ILE A C 1
ATOM 667 O O . ILE A 1 80 ? -11.611 -0.005 30.094 1.00 92.81 80 ILE A O 1
ATOM 671 N N . GLU A 1 81 ? -10.675 1.353 31.621 1.00 91.81 81 GLU A N 1
ATOM 672 C CA . GLU A 1 81 ? -10.459 0.314 32.622 1.00 91.81 81 GLU A CA 1
ATOM 673 C C . GLU A 1 81 ? -11.802 0.012 33.300 1.00 91.81 81 GLU A C 1
ATOM 675 O O . GLU A 1 81 ? -12.515 0.943 33.696 1.00 91.81 81 GLU A O 1
ATOM 680 N N . ASP A 1 82 ? -12.181 -1.267 33.382 1.00 82.19 82 ASP A N 1
ATOM 681 C CA . ASP A 1 82 ? -13.409 -1.677 34.062 1.00 82.19 82 ASP A CA 1
ATOM 682 C C . ASP A 1 82 ? -13.382 -1.147 35.500 1.00 82.19 82 ASP A C 1
ATOM 684 O O . ASP A 1 82 ? -12.507 -1.490 36.298 1.00 82.19 82 ASP A O 1
ATOM 688 N N . ARG A 1 83 ? -14.349 -0.286 35.836 1.00 63.44 83 ARG A N 1
ATOM 689 C CA . ARG A 1 83 ? -14.579 0.130 37.221 1.00 63.44 83 ARG A CA 1
ATOM 690 C C . ARG A 1 83 ? -15.216 -1.036 37.967 1.00 63.44 83 ARG A C 1
ATOM 692 O O . ARG A 1 83 ? -16.441 -1.155 37.983 1.00 63.44 83 ARG A O 1
ATOM 699 N N . HIS A 1 84 ? -14.381 -1.881 38.556 1.00 51.78 84 HIS A N 1
ATOM 700 C CA . HIS A 1 84 ? -14.774 -2.689 39.705 1.00 51.78 84 HIS A CA 1
ATOM 701 C C . HIS A 1 84 ? -14.758 -1.852 40.986 1.00 51.78 84 HIS A C 1
ATOM 703 O O . HIS A 1 84 ? -13.843 -1.010 41.139 1.00 51.78 84 HIS A O 1
#

InterPro domains:
  IPR036188 FAD/NAD(P)-binding domain superfamily [G3DSA:3.50.50.60] (1-84)
  IPR036188 FAD/NAD(P)-binding domain superfamily [SSF51905] (2-83)